Protein AF-A0AA37H120-F1 (afdb_monomer_lite)

Sequence (133 aa):
MPAFQPPEMTYEMVQTWMNQVDPMFRDPKPLWQKLWSDYNIMCVPVSNGADFFDIALAAAKQAKDYQDLENILNAQYKERCRYLEDTTADIALLSLSLQTRFPSKAVRDAALKVGQSGSLDSLARFVYDVISG

Organism: NCBI:txid708192

pLDDT: mean 71.04, std 11.44, range [34.78, 88.94]

Foldseek 3Di:
DPQPFQDDQDPVLLVVLLVQADPQCNDCVVVRRVLCVPQQDPVHGLDPNVVSSVVLSVLRNVAPDPVSSVVSSVVVSVVSLVVLLVVLCVLLVCLVVPVPPDPDPVLSVLSNVSNVVSDPVSVVVSVVVSVVD

Secondary structure (DSSP, 8-state):
----PPPPPPHHHHHHHHHHS-GGG--HHHHHHHHHHHHTBSSSBSS-HHHHHHHHHHHHHH-SSHHHHHHHHHHHHHHHHHHHHHHHHHHHHHHHHTTTTSS-HHHHHHHHHHHHH--HHHHHHHHHHHHH-

Structure (mmCIF, N/CA/C/O backbone):
data_AF-A0AA37H120-F1
#
_entry.id   AF-A0AA37H120-F1
#
loop_
_atom_site.group_PDB
_atom_site.id
_atom_site.type_symbol
_atom_site.label_atom_id
_atom_site.label_alt_id
_atom_site.label_comp_id
_atom_site.label_asym_id
_atom_site.label_entity_id
_atom_site.label_seq_id
_atom_site.pdbx_PDB_ins_code
_atom_site.Cartn_x
_atom_site.Cartn_y
_atom_site.Cartn_z
_atom_site.occupancy
_atom_site.B_iso_or_equiv
_atom_site.auth_seq_id
_atom_site.auth_comp_id
_atom_site.auth_asym_id
_atom_site.auth_atom_id
_atom_site.pdbx_PDB_model_num
ATOM 1 N N . MET A 1 1 ? -15.566 13.887 -1.373 1.00 34.78 1 MET A N 1
ATOM 2 C CA . MET A 1 1 ? -14.206 14.286 -0.943 1.00 34.78 1 MET A CA 1
ATOM 3 C C . MET A 1 1 ? -13.349 14.365 -2.194 1.00 34.78 1 MET A C 1
ATOM 5 O O . MET A 1 1 ? -13.538 13.496 -3.041 1.00 34.78 1 MET A O 1
ATOM 9 N N . PRO A 1 2 ? -12.511 15.399 -2.387 1.00 38.00 2 PRO A N 1
ATOM 10 C CA . PRO A 1 2 ? -11.624 15.430 -3.545 1.00 38.00 2 PRO A CA 1
ATOM 11 C C . PRO A 1 2 ? -10.695 14.213 -3.471 1.00 38.00 2 PRO A C 1
ATOM 13 O O . PRO A 1 2 ? -10.261 13.840 -2.382 1.00 38.00 2 PRO A O 1
ATOM 16 N N . ALA A 1 3 ? -10.469 13.554 -4.608 1.00 49.66 3 ALA A N 1
ATOM 17 C CA . ALA A 1 3 ? -9.568 12.412 -4.698 1.00 49.66 3 ALA A CA 1
ATOM 18 C C . ALA A 1 3 ? -8.197 12.803 -4.124 1.00 49.66 3 ALA A C 1
ATOM 20 O O . ALA A 1 3 ? -7.679 13.867 -4.465 1.00 49.66 3 ALA A O 1
ATOM 21 N N . PHE A 1 4 ? -7.636 11.973 -3.239 1.00 58.06 4 PHE A N 1
ATOM 22 C CA . PHE A 1 4 ? -6.280 12.153 -2.722 1.00 58.06 4 PHE A CA 1
ATOM 23 C C . PHE A 1 4 ? -5.307 12.102 -3.899 1.00 58.06 4 PHE A C 1
ATOM 25 O O . PHE A 1 4 ? -4.981 11.024 -4.397 1.00 58.06 4 PHE A O 1
ATOM 32 N N . GLN A 1 5 ? -4.913 13.274 -4.399 1.00 61.06 5 GLN A N 1
ATOM 33 C CA . GLN A 1 5 ? -4.059 13.347 -5.574 1.00 61.06 5 GLN A CA 1
ATOM 34 C C . GLN A 1 5 ? -2.692 12.726 -5.269 1.00 61.06 5 GLN A C 1
ATOM 36 O O . GLN A 1 5 ? -2.202 12.868 -4.143 1.00 61.06 5 GLN A O 1
ATOM 41 N N . PRO A 1 6 ? -2.083 12.030 -6.245 1.00 67.00 6 PRO A N 1
ATOM 42 C CA . PRO A 1 6 ? -0.719 11.548 -6.104 1.00 67.00 6 PRO A CA 1
ATOM 43 C C . PRO A 1 6 ? 0.200 12.713 -5.738 1.00 67.00 6 PRO A C 1
ATOM 45 O O . PRO A 1 6 ? 0.112 13.765 -6.380 1.00 67.00 6 PRO A O 1
ATOM 48 N N . PRO A 1 7 ? 1.081 12.555 -4.736 1.00 71.88 7 PRO A N 1
ATOM 49 C CA . PRO A 1 7 ? 2.087 13.563 -4.458 1.00 71.88 7 PRO A CA 1
ATOM 50 C C . PRO A 1 7 ? 2.974 13.740 -5.693 1.00 71.88 7 PRO A C 1
ATOM 52 O O . PRO A 1 7 ? 3.210 12.790 -6.449 1.00 71.88 7 PRO A O 1
ATOM 55 N N . GLU A 1 8 ? 3.455 14.961 -5.914 1.00 79.75 8 GLU A N 1
ATOM 56 C CA . GLU A 1 8 ? 4.399 15.216 -6.997 1.00 79.75 8 GLU A CA 1
ATOM 57 C C . GLU A 1 8 ? 5.684 14.414 -6.764 1.00 79.75 8 GLU A C 1
ATOM 59 O O . GLU A 1 8 ? 6.252 14.427 -5.671 1.00 79.75 8 GLU A O 1
ATOM 64 N N . MET A 1 9 ? 6.157 13.714 -7.799 1.00 77.12 9 MET A N 1
ATOM 65 C CA . MET A 1 9 ? 7.482 13.102 -7.746 1.00 77.12 9 MET A CA 1
ATOM 66 C C . MET A 1 9 ? 8.541 14.198 -7.730 1.00 77.12 9 MET A C 1
ATOM 68 O O . MET A 1 9 ? 8.573 15.056 -8.617 1.00 77.12 9 MET A O 1
ATOM 72 N N . THR A 1 10 ? 9.447 14.135 -6.759 1.00 84.12 10 THR A N 1
ATOM 73 C CA . THR A 1 10 ? 10.596 15.039 -6.717 1.00 84.12 10 THR A CA 1
ATOM 74 C C . THR A 1 10 ? 11.580 14.710 -7.840 1.00 84.12 10 THR A C 1
ATOM 76 O O . THR A 1 10 ? 11.602 13.602 -8.384 1.00 84.12 10 THR A O 1
ATOM 79 N N . TYR A 1 11 ? 12.445 15.669 -8.177 1.00 83.38 11 TYR A N 1
ATOM 80 C CA . TYR A 1 11 ? 13.519 15.449 -9.148 1.00 83.38 11 TYR A CA 1
ATOM 81 C C . TYR A 1 11 ? 14.403 14.248 -8.768 1.00 83.38 11 TYR A C 1
ATOM 83 O O . TYR A 1 11 ? 14.749 13.435 -9.623 1.00 83.38 11 TYR A O 1
ATOM 91 N N . GLU A 1 12 ? 14.710 14.096 -7.480 1.00 84.81 12 GLU A N 1
ATOM 92 C CA . GLU A 1 12 ? 15.509 12.983 -6.960 1.00 84.81 12 GLU A CA 1
ATOM 93 C C . GLU A 1 12 ? 14.807 11.631 -7.124 1.00 84.81 12 GLU A C 1
ATOM 95 O O . GLU A 1 12 ? 15.448 10.663 -7.534 1.00 84.81 12 GLU A O 1
ATOM 100 N N . MET A 1 13 ? 13.492 11.561 -6.883 1.00 81.50 13 MET A N 1
ATOM 101 C CA . MET A 1 13 ? 12.703 10.342 -7.103 1.00 81.50 13 MET A CA 1
ATOM 102 C C . MET A 1 13 ? 12.711 9.943 -8.581 1.00 81.50 13 MET A C 1
ATOM 104 O O . MET A 1 13 ? 12.931 8.778 -8.909 1.00 81.50 13 MET A O 1
ATOM 108 N N . VAL A 1 14 ? 12.554 10.912 -9.487 1.00 84.69 14 VAL A N 1
ATOM 109 C CA . VAL A 1 14 ? 12.606 10.660 -10.935 1.00 84.69 14 VAL A CA 1
ATOM 110 C C . VAL A 1 14 ? 13.983 10.142 -11.355 1.00 84.69 14 VAL A C 1
ATOM 112 O O . VAL A 1 14 ? 14.066 9.135 -12.055 1.00 84.69 14 VAL A O 1
ATOM 115 N N . GLN A 1 15 ? 15.067 10.778 -10.901 1.00 86.19 15 GLN A N 1
ATOM 116 C CA . GLN A 1 15 ? 16.431 10.324 -11.197 1.00 86.19 15 GLN A CA 1
ATOM 117 C C . GLN A 1 15 ? 16.691 8.918 -10.647 1.00 86.19 15 GLN A C 1
ATOM 119 O O . GLN A 1 15 ? 17.243 8.062 -11.338 1.00 86.19 15 GLN A O 1
ATOM 124 N N . THR A 1 16 ? 16.253 8.659 -9.417 1.00 85.62 16 THR A N 1
ATOM 125 C CA . THR A 1 16 ? 16.385 7.353 -8.765 1.00 85.62 16 THR A CA 1
ATOM 126 C C . THR A 1 16 ? 15.662 6.272 -9.557 1.00 85.62 16 THR A C 1
ATOM 128 O O . THR A 1 16 ? 16.251 5.231 -9.838 1.00 85.62 16 THR A O 1
ATOM 131 N N . TRP A 1 17 ? 14.425 6.539 -9.981 1.00 83.31 17 TRP A N 1
ATOM 132 C CA . TRP A 1 17 ? 13.643 5.628 -10.808 1.00 83.31 17 TRP A CA 1
ATOM 133 C C . TRP A 1 17 ? 14.363 5.319 -12.122 1.00 83.31 17 TRP A C 1
ATOM 135 O O . TRP A 1 17 ? 14.707 4.170 -12.383 1.00 83.31 17 TRP A O 1
ATOM 145 N N . MET A 1 18 ? 14.683 6.353 -12.907 1.00 85.00 18 MET A N 1
ATOM 146 C CA . MET A 1 18 ? 15.301 6.224 -14.235 1.00 85.00 18 MET A CA 1
ATOM 147 C C . MET A 1 18 ? 16.623 5.443 -14.244 1.00 85.00 18 MET A C 1
ATOM 149 O O . MET A 1 18 ? 16.969 4.847 -15.269 1.00 85.00 18 MET A O 1
ATOM 153 N N . ASN A 1 19 ? 17.363 5.478 -13.133 1.00 86.75 19 ASN A N 1
ATOM 154 C CA . ASN A 1 19 ? 18.652 4.808 -12.977 1.00 86.75 19 ASN A CA 1
ATOM 155 C C . ASN A 1 19 ? 18.536 3.350 -12.517 1.00 86.75 19 ASN A C 1
ATOM 157 O O . ASN A 1 19 ? 19.506 2.605 -12.635 1.00 86.75 19 ASN A O 1
ATOM 161 N N . GLN A 1 20 ? 17.394 2.951 -11.956 1.00 85.00 20 GLN A N 1
ATOM 162 C CA . GLN A 1 20 ? 17.253 1.672 -11.257 1.00 85.00 20 GLN A CA 1
ATOM 163 C C . GLN A 1 20 ? 16.235 0.717 -11.879 1.00 85.00 20 GLN A C 1
ATOM 165 O O . GLN A 1 20 ? 16.232 -0.458 -11.514 1.00 85.00 20 GLN A O 1
ATOM 170 N N . VAL A 1 21 ? 15.382 1.197 -12.781 1.00 83.75 21 VAL A N 1
ATOM 171 C CA . VAL A 1 21 ? 14.411 0.360 -13.494 1.00 83.75 21 VAL A CA 1
ATOM 172 C C . VAL A 1 21 ? 14.856 0.085 -14.926 1.00 83.75 21 VAL A C 1
ATOM 174 O O . VAL A 1 21 ? 15.678 0.811 -15.491 1.00 83.75 21 VAL A O 1
ATOM 177 N N . ASP A 1 22 ? 14.287 -0.962 -15.522 1.00 82.31 22 ASP A N 1
ATOM 178 C CA . ASP A 1 22 ? 14.507 -1.289 -16.929 1.00 82.31 22 ASP A CA 1
ATOM 179 C C . ASP A 1 22 ? 14.150 -0.091 -17.841 1.00 82.31 22 ASP A C 1
ATOM 181 O O . ASP A 1 22 ? 13.172 0.615 -17.566 1.00 82.31 22 ASP A O 1
ATOM 185 N N . PRO A 1 23 ? 14.897 0.161 -18.938 1.00 82.69 23 PRO A N 1
ATOM 186 C CA . PRO A 1 23 ? 14.578 1.211 -19.906 1.00 82.69 23 PRO A CA 1
ATOM 187 C C . PRO A 1 23 ? 13.137 1.192 -20.435 1.00 82.69 23 PRO A C 1
ATOM 189 O O . PRO A 1 23 ? 12.633 2.238 -20.843 1.00 82.69 23 PRO A O 1
ATOM 192 N N . MET A 1 24 ? 12.463 0.043 -20.412 1.00 80.81 24 MET A N 1
ATOM 193 C CA . MET A 1 24 ? 11.045 -0.070 -20.736 1.00 80.81 24 MET A CA 1
ATOM 194 C C . MET A 1 24 ? 10.152 0.718 -19.766 1.00 80.81 24 MET A C 1
ATOM 196 O O . MET A 1 24 ? 9.170 1.302 -20.201 1.00 80.81 24 MET A O 1
ATOM 200 N N . PHE A 1 25 ? 10.507 0.816 -18.482 1.00 79.12 25 PHE A N 1
ATOM 201 C CA . PHE A 1 25 ? 9.732 1.514 -17.446 1.00 79.12 25 PHE A CA 1
ATOM 202 C C . PHE A 1 25 ? 10.256 2.921 -17.133 1.00 79.12 25 PHE A C 1
ATOM 204 O O . PHE A 1 25 ? 9.883 3.520 -16.125 1.00 79.12 25 PHE A O 1
ATOM 211 N N . ARG A 1 26 ? 11.158 3.453 -17.962 1.00 78.19 26 ARG A N 1
ATOM 212 C CA . ARG A 1 26 ? 11.999 4.607 -17.613 1.00 78.19 26 ARG A CA 1
ATOM 213 C C . ARG A 1 26 ? 11.255 5.924 -17.445 1.00 78.19 26 ARG A C 1
ATOM 215 O O . ARG A 1 26 ? 11.789 6.803 -16.780 1.00 78.19 26 ARG A O 1
ATOM 222 N N . ASP A 1 27 ? 10.079 6.080 -18.051 1.00 75.56 27 ASP A N 1
ATOM 223 C CA . ASP A 1 27 ? 9.225 7.243 -17.807 1.00 75.56 27 ASP A CA 1
ATOM 224 C C . ASP A 1 27 ? 8.266 6.951 -16.641 1.00 75.56 27 ASP A C 1
ATOM 226 O O . ASP A 1 27 ? 7.284 6.221 -16.816 1.00 75.56 27 ASP A O 1
ATOM 230 N N . PRO A 1 28 ? 8.519 7.508 -15.444 1.00 70.69 28 PRO A N 1
ATOM 231 C CA . PRO A 1 28 ? 7.672 7.260 -14.294 1.00 70.69 28 PRO A CA 1
ATOM 232 C C . PRO A 1 28 ? 6.372 8.063 -14.344 1.00 70.69 28 PRO A C 1
ATOM 234 O O . PRO A 1 28 ? 5.449 7.731 -13.612 1.00 70.69 28 PRO A O 1
ATOM 237 N N . LYS A 1 29 ? 6.252 9.131 -15.151 1.00 70.12 29 LYS A N 1
ATOM 238 C CA . LYS A 1 29 ? 5.102 10.053 -15.068 1.00 70.12 29 LYS A CA 1
ATOM 239 C C . LYS A 1 29 ? 3.760 9.415 -15.459 1.00 70.12 29 LYS A C 1
ATOM 241 O O . LYS A 1 29 ? 2.813 9.576 -14.688 1.00 70.12 29 LYS A O 1
ATOM 246 N N . PRO A 1 30 ? 3.643 8.683 -16.585 1.00 67.31 30 PRO A N 1
ATOM 247 C CA . PRO A 1 30 ? 2.394 8.021 -16.965 1.00 67.31 30 PRO A CA 1
ATOM 24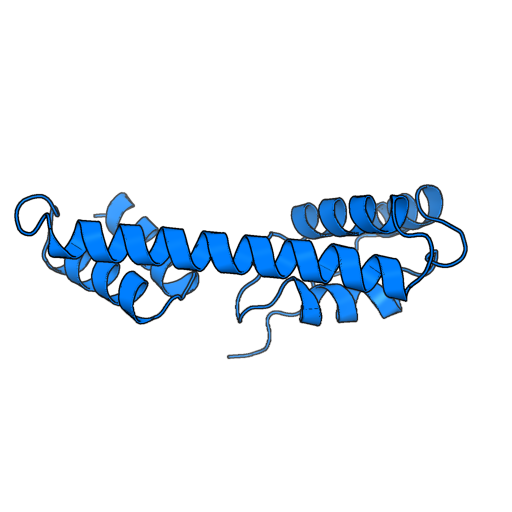8 C C . PRO A 1 30 ? 2.007 6.916 -15.978 1.00 67.31 30 PRO A C 1
ATOM 250 O O . PRO A 1 30 ? 0.827 6.666 -15.743 1.00 67.31 30 PRO A O 1
ATOM 253 N N . LEU A 1 31 ? 3.013 6.268 -15.385 1.00 70.38 31 LEU A N 1
ATOM 254 C CA . LEU A 1 31 ? 2.827 5.186 -14.429 1.00 70.38 31 LEU A CA 1
ATOM 255 C C . LEU A 1 31 ? 2.455 5.713 -13.052 1.00 70.38 31 LEU A C 1
ATOM 257 O O . LEU A 1 31 ? 1.551 5.177 -12.442 1.00 70.38 31 LEU A O 1
ATOM 261 N N . TRP A 1 32 ? 3.089 6.772 -12.565 1.00 77.50 32 TRP A N 1
ATOM 262 C CA . TRP A 1 32 ? 2.932 7.231 -11.189 1.00 77.50 32 TRP A CA 1
ATOM 263 C C . TRP A 1 32 ? 1.485 7.562 -10.838 1.00 77.50 32 TRP A C 1
ATOM 265 O O . TRP A 1 32 ? 0.970 7.078 -9.833 1.00 77.50 32 TRP A O 1
ATOM 275 N N . GLN A 1 33 ? 0.800 8.320 -11.699 1.00 73.38 33 GLN A N 1
ATOM 276 C CA . GLN A 1 33 ? -0.614 8.627 -11.487 1.00 73.38 33 GLN A CA 1
ATOM 277 C C . GLN A 1 33 ? -1.475 7.364 -11.515 1.00 73.38 33 GLN A C 1
ATOM 279 O O . GLN A 1 33 ? -2.333 7.205 -10.648 1.00 73.38 33 GLN A O 1
ATOM 284 N N . LYS A 1 34 ? -1.232 6.458 -12.468 1.00 72.44 34 LYS A N 1
ATOM 285 C CA . LYS A 1 34 ? -1.987 5.209 -12.600 1.00 72.44 34 LYS A CA 1
ATOM 286 C C . LYS A 1 34 ? -1.749 4.286 -11.402 1.00 72.44 34 LYS A C 1
ATOM 288 O O . LYS A 1 34 ? -2.691 3.892 -10.733 1.00 72.44 34 LYS A O 1
ATOM 293 N N . LEU A 1 35 ? -0.489 4.021 -11.071 1.00 71.44 35 LEU A N 1
ATOM 294 C CA . LEU A 1 35 ? -0.081 3.146 -9.980 1.00 71.44 35 LEU A CA 1
ATOM 295 C C . LEU A 1 35 ? -0.580 3.653 -8.627 1.00 71.44 35 LEU A C 1
ATOM 297 O O . LEU A 1 35 ? -1.090 2.872 -7.829 1.00 71.44 35 LEU A O 1
ATOM 301 N N . TRP A 1 36 ? -0.463 4.958 -8.379 1.00 70.44 36 TRP A N 1
ATOM 302 C CA . TRP A 1 36 ? -0.984 5.569 -7.163 1.00 70.44 36 TRP A CA 1
ATOM 303 C C . TRP A 1 36 ? -2.499 5.388 -7.057 1.00 70.44 36 TRP A C 1
ATOM 305 O O . TRP A 1 36 ? -2.999 4.931 -6.032 1.00 70.44 36 TRP A O 1
ATOM 315 N N . SER A 1 37 ? -3.226 5.709 -8.127 1.00 69.50 37 SER A N 1
A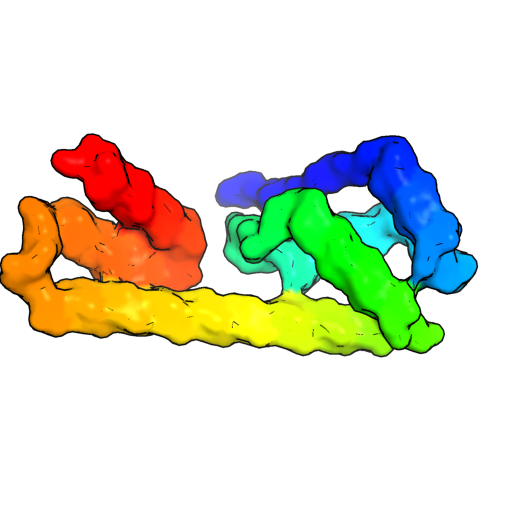TOM 316 C CA . SER A 1 37 ? -4.689 5.643 -8.141 1.00 69.50 37 SER A CA 1
ATOM 317 C C . SER A 1 37 ? -5.207 4.215 -7.996 1.00 69.50 37 SER A C 1
ATOM 319 O O . SER A 1 37 ? -6.105 3.974 -7.196 1.00 69.50 37 SER A O 1
ATOM 321 N N . ASP A 1 38 ? -4.612 3.280 -8.733 1.00 71.81 38 ASP A N 1
ATOM 322 C CA . ASP A 1 38 ? -5.110 1.912 -8.859 1.00 71.81 38 ASP A CA 1
ATOM 323 C C . ASP A 1 38 ? -4.677 1.021 -7.685 1.00 71.81 38 ASP A C 1
ATOM 325 O O . ASP A 1 38 ? -5.397 0.092 -7.322 1.00 71.81 38 ASP A O 1
ATOM 329 N N . TYR A 1 39 ? -3.513 1.296 -7.079 1.00 65.81 39 TYR A N 1
ATOM 330 C CA . TYR A 1 39 ? -2.900 0.397 -6.089 1.00 65.81 39 TYR A CA 1
ATOM 331 C C . TYR A 1 39 ? -2.565 1.043 -4.746 1.00 65.81 39 TYR A C 1
ATOM 333 O O . TYR A 1 39 ? -2.141 0.328 -3.834 1.00 65.81 39 TYR A O 1
ATOM 341 N N . ASN A 1 40 ? -2.728 2.361 -4.599 1.00 64.25 40 ASN A N 1
ATOM 342 C CA . ASN A 1 40 ? -2.541 3.036 -3.313 1.00 64.25 40 ASN A CA 1
ATOM 343 C C . ASN A 1 40 ? -3.837 3.635 -2.749 1.00 64.25 40 ASN A C 1
ATOM 345 O O . ASN A 1 40 ? -3.929 3.802 -1.535 1.00 64.25 40 ASN A O 1
ATOM 349 N N . ILE A 1 41 ? -4.844 3.943 -3.577 1.00 55.22 41 ILE A N 1
ATOM 350 C CA . ILE A 1 41 ? -6.081 4.591 -3.118 1.00 55.22 41 ILE A CA 1
ATOM 351 C C . ILE A 1 41 ? -7.196 3.563 -2.862 1.00 55.22 41 ILE A C 1
ATOM 353 O O . ILE A 1 41 ? -7.906 3.151 -3.773 1.00 55.22 41 ILE A O 1
ATOM 357 N N . MET A 1 42 ? -7.461 3.275 -1.586 1.00 51.44 42 MET A N 1
ATOM 358 C CA . MET A 1 42 ? -8.808 2.928 -1.104 1.00 51.44 42 MET A CA 1
ATOM 359 C C . MET A 1 42 ? -9.386 4.149 -0.392 1.00 51.44 42 MET A C 1
ATOM 361 O O . MET A 1 42 ? -9.377 4.232 0.829 1.00 51.44 42 MET A O 1
ATOM 365 N N . CYS A 1 43 ? -9.797 5.177 -1.137 1.00 45.34 43 CYS A N 1
ATOM 366 C CA . CYS A 1 43 ? -10.230 6.481 -0.604 1.00 45.34 43 CYS A CA 1
ATOM 367 C C . CYS A 1 43 ? -9.240 7.216 0.336 1.00 45.34 43 CYS A C 1
ATOM 369 O O . CYS A 1 43 ? -9.491 8.378 0.624 1.00 45.34 43 CYS A O 1
ATOM 371 N N . VAL A 1 44 ? -8.136 6.599 0.771 1.00 47.50 44 VAL A N 1
ATOM 372 C CA . VAL A 1 44 ? -7.016 7.101 1.580 1.00 47.50 44 VAL A CA 1
ATOM 373 C C . VAL A 1 44 ? -5.776 6.280 1.168 1.00 47.50 44 VAL A C 1
ATOM 375 O O . VAL A 1 44 ? -5.922 5.075 0.946 1.00 47.50 44 VAL A O 1
ATOM 378 N N . PRO A 1 45 ? -4.580 6.884 1.031 1.00 53.28 45 PRO A N 1
ATOM 379 C CA . PRO A 1 45 ? -3.349 6.160 0.710 1.00 53.28 45 PRO A CA 1
ATOM 380 C C . PRO A 1 45 ? -3.035 5.090 1.763 1.00 53.28 45 PRO A C 1
ATOM 382 O O . PRO A 1 45 ? -2.937 5.411 2.946 1.00 53.28 45 PRO A O 1
ATOM 385 N N . VAL A 1 46 ? -2.857 3.833 1.349 1.00 59.38 46 VAL A N 1
ATOM 386 C CA . VAL A 1 46 ? -2.443 2.741 2.257 1.00 59.38 46 VAL A CA 1
ATOM 387 C C . VAL A 1 46 ? -1.002 2.944 2.742 1.00 59.38 46 VAL A C 1
ATOM 389 O O . VAL A 1 46 ? -0.640 2.544 3.847 1.00 59.38 46 VAL A O 1
ATOM 392 N N . SER A 1 47 ? -0.182 3.596 1.922 1.00 58.78 47 SER A N 1
ATOM 393 C CA . SER A 1 47 ? 1.198 3.963 2.225 1.00 58.78 47 SER A CA 1
ATOM 394 C C . SER A 1 47 ? 1.419 5.447 1.929 1.00 58.78 47 SER A C 1
ATOM 396 O O . SER A 1 47 ? 0.767 6.016 1.044 1.00 58.78 47 SER A O 1
ATOM 398 N N . ASN A 1 48 ? 2.338 6.089 2.657 1.00 69.31 48 ASN A N 1
ATOM 399 C CA . ASN A 1 48 ? 2.712 7.468 2.348 1.00 69.31 48 ASN A CA 1
ATOM 400 C C . ASN A 1 48 ? 3.415 7.543 0.968 1.00 69.31 48 ASN A C 1
ATOM 402 O O . ASN A 1 48 ? 3.785 6.524 0.385 1.00 69.31 48 ASN A O 1
ATOM 406 N N . GLY A 1 49 ? 3.582 8.756 0.431 1.00 68.00 49 GLY A N 1
ATOM 407 C CA . GLY A 1 49 ? 4.182 8.991 -0.891 1.00 68.00 49 GLY A CA 1
ATOM 408 C C . GLY A 1 49 ? 5.536 8.315 -1.120 1.00 68.00 49 GLY A C 1
ATOM 409 O O . GLY A 1 49 ? 5.761 7.737 -2.182 1.00 68.00 49 GLY A O 1
ATOM 410 N N . ALA A 1 50 ? 6.417 8.379 -0.121 1.00 71.69 50 ALA A N 1
ATOM 411 C CA . ALA A 1 50 ? 7.761 7.817 -0.185 1.00 71.69 50 ALA A CA 1
ATOM 412 C C . ALA A 1 50 ? 7.732 6.287 -0.064 1.00 71.69 50 ALA A C 1
ATOM 414 O O . ALA A 1 50 ? 8.318 5.599 -0.893 1.00 71.69 50 ALA A O 1
ATOM 415 N N . ASP A 1 51 ? 6.957 5.756 0.883 1.00 75.69 51 ASP A N 1
ATOM 416 C CA . ASP A 1 51 ? 6.801 4.311 1.075 1.00 75.69 51 ASP A CA 1
ATOM 417 C C . ASP A 1 51 ? 6.231 3.645 -0.186 1.00 75.69 51 ASP A C 1
ATOM 419 O O . ASP A 1 51 ? 6.695 2.592 -0.623 1.00 75.69 51 ASP A O 1
ATOM 423 N N . PHE A 1 52 ? 5.225 4.269 -0.811 1.00 75.94 52 PHE A N 1
ATOM 424 C CA . PHE A 1 52 ? 4.654 3.754 -2.051 1.00 75.94 52 PHE A CA 1
ATOM 425 C C . PHE A 1 52 ? 5.654 3.815 -3.210 1.00 75.94 52 PHE A C 1
ATOM 427 O O . PHE A 1 52 ? 5.677 2.903 -4.0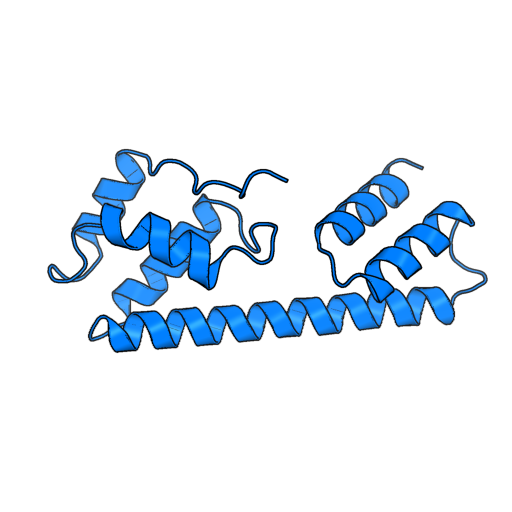35 1.00 75.94 52 PHE A O 1
ATOM 434 N N . PHE A 1 53 ? 6.496 4.852 -3.272 1.00 78.75 53 PHE A N 1
ATOM 435 C CA . PHE A 1 53 ? 7.561 4.931 -4.268 1.00 78.75 53 PHE A CA 1
ATOM 436 C C . PHE A 1 53 ? 8.560 3.783 -4.116 1.00 78.75 53 PHE A C 1
ATOM 438 O O . PHE A 1 53 ? 8.874 3.134 -5.112 1.00 78.75 53 PHE A O 1
ATOM 445 N N . ASP A 1 54 ? 8.991 3.472 -2.895 1.00 81.81 54 ASP A N 1
ATOM 446 C CA . ASP A 1 54 ? 9.907 2.357 -2.643 1.00 81.81 54 ASP A CA 1
ATOM 447 C C . ASP A 1 54 ? 9.281 1.007 -3.020 1.00 81.81 54 ASP A C 1
ATOM 449 O O . ASP A 1 54 ? 9.934 0.167 -3.647 1.00 81.81 54 ASP A O 1
ATOM 453 N N . ILE A 1 55 ? 7.992 0.817 -2.722 1.00 82.06 55 ILE A N 1
ATOM 454 C CA . ILE A 1 55 ? 7.231 -0.379 -3.112 1.00 82.06 55 ILE A CA 1
ATOM 455 C C . ILE A 1 55 ? 7.124 -0.488 -4.639 1.00 82.06 55 ILE A C 1
ATOM 457 O O . ILE A 1 55 ? 7.422 -1.540 -5.209 1.00 82.06 55 ILE A O 1
ATOM 461 N N . ALA A 1 56 ? 6.736 0.597 -5.314 1.00 83.62 56 ALA A N 1
ATOM 462 C CA . ALA A 1 56 ? 6.613 0.639 -6.768 1.00 83.62 56 ALA A CA 1
ATOM 463 C C . ALA A 1 56 ? 7.966 0.412 -7.456 1.00 83.62 56 ALA A C 1
ATOM 465 O O . ALA A 1 56 ? 8.041 -0.318 -8.442 1.00 83.62 56 ALA A O 1
ATOM 466 N N . LEU A 1 57 ? 9.042 0.978 -6.906 1.00 85.00 57 LEU A N 1
ATOM 467 C CA . LEU A 1 57 ? 10.404 0.796 -7.393 1.00 85.00 57 LEU A CA 1
ATOM 468 C C . LEU A 1 57 ? 10.866 -0.655 -7.219 1.00 85.00 57 LEU A C 1
ATOM 470 O O . LEU A 1 57 ? 11.453 -1.235 -8.134 1.00 85.00 57 LEU A O 1
ATOM 474 N N . ALA A 1 58 ? 10.589 -1.267 -6.066 1.00 87.25 58 ALA A N 1
ATOM 475 C CA . ALA A 1 58 ? 10.905 -2.668 -5.815 1.00 87.25 58 ALA A CA 1
ATOM 476 C C . ALA A 1 58 ? 10.133 -3.610 -6.751 1.00 87.25 58 ALA A C 1
ATOM 478 O O . ALA A 1 58 ? 10.713 -4.584 -7.235 1.00 87.25 58 ALA A O 1
ATOM 479 N N . ALA A 1 59 ? 8.861 -3.317 -7.035 1.00 86.56 59 ALA A N 1
ATOM 480 C CA . ALA A 1 59 ? 8.050 -4.072 -7.987 1.00 86.56 59 ALA A CA 1
ATOM 481 C C . ALA A 1 59 ? 8.563 -3.907 -9.428 1.00 86.56 59 ALA A C 1
ATOM 483 O O . ALA A 1 59 ? 8.745 -4.898 -10.132 1.00 86.56 59 ALA A O 1
ATOM 484 N N . ALA A 1 60 ? 8.889 -2.679 -9.842 1.00 86.69 60 ALA A N 1
ATOM 485 C CA . ALA A 1 60 ? 9.415 -2.379 -11.176 1.00 86.69 60 ALA A CA 1
ATOM 486 C C . ALA A 1 60 ? 10.773 -3.038 -11.457 1.00 86.69 60 ALA A C 1
ATOM 488 O O . ALA A 1 60 ? 11.041 -3.425 -12.589 1.00 86.69 60 ALA A O 1
ATOM 489 N N . LYS A 1 61 ? 11.619 -3.218 -10.435 1.00 86.44 61 LYS A N 1
ATOM 490 C CA . LYS A 1 61 ? 12.884 -3.966 -10.552 1.00 86.44 61 LYS A CA 1
ATOM 491 C C . LYS A 1 61 ? 12.698 -5.467 -10.778 1.00 86.44 61 LYS A C 1
ATOM 493 O O . LYS A 1 61 ? 13.600 -6.114 -11.299 1.00 86.44 61 LYS A O 1
ATOM 498 N N . GLN A 1 62 ? 11.586 -6.028 -10.310 1.00 87.94 62 GLN A N 1
ATOM 499 C CA . GLN A 1 62 ? 11.302 -7.464 -10.381 1.00 87.94 62 GLN A CA 1
ATOM 500 C C . GLN A 1 62 ? 10.483 -7.833 -11.619 1.00 87.94 62 GLN A C 1
ATOM 502 O O . GLN A 1 62 ? 10.608 -8.949 -12.123 1.00 87.94 62 GLN A O 1
ATOM 507 N N . ALA A 1 63 ? 9.652 -6.905 -12.090 1.00 88.94 63 ALA A N 1
ATOM 508 C CA . ALA A 1 63 ? 8.757 -7.109 -13.212 1.00 88.94 63 ALA A CA 1
ATOM 509 C C . ALA A 1 63 ? 9.514 -7.304 -14.529 1.00 88.94 63 ALA A C 1
ATOM 511 O O . ALA A 1 63 ? 10.429 -6.551 -14.863 1.00 88.94 63 ALA A O 1
ATOM 512 N N . LYS A 1 64 ? 9.082 -8.292 -15.312 1.00 88.19 64 LYS A N 1
ATOM 513 C CA . LYS A 1 64 ? 9.630 -8.546 -16.655 1.00 88.19 64 LYS A CA 1
ATOM 514 C C . LYS A 1 64 ? 8.999 -7.671 -17.730 1.00 88.19 64 LYS A C 1
ATOM 516 O O . LYS A 1 64 ? 9.636 -7.385 -18.737 1.00 88.19 64 LYS A O 1
ATOM 521 N N . ASP A 1 65 ? 7.744 -7.290 -17.525 1.00 86.38 65 ASP A N 1
ATOM 522 C CA . ASP A 1 65 ? 6.947 -6.458 -18.417 1.00 86.38 65 ASP A CA 1
ATOM 523 C C . ASP A 1 65 ? 5.864 -5.706 -17.623 1.00 86.38 65 ASP A C 1
ATOM 525 O O . ASP A 1 65 ? 5.742 -5.839 -16.402 1.00 86.38 65 ASP A O 1
ATOM 529 N N . TYR A 1 66 ? 5.094 -4.867 -18.314 1.00 79.25 66 TYR A N 1
ATOM 530 C CA . TYR A 1 66 ? 4.035 -4.073 -17.693 1.00 79.25 66 TYR A CA 1
ATOM 531 C C . TYR A 1 66 ? 2.931 -4.919 -17.056 1.00 79.25 66 TYR A C 1
ATOM 533 O O . TYR A 1 66 ? 2.391 -4.526 -16.024 1.00 79.25 66 TYR A O 1
ATOM 541 N N . GLN A 1 67 ? 2.601 -6.070 -17.642 1.00 84.50 67 GLN A N 1
ATOM 542 C CA . GLN A 1 67 ? 1.562 -6.942 -17.108 1.00 84.50 67 GLN A CA 1
ATOM 543 C C . GLN A 1 67 ? 2.030 -7.598 -15.806 1.00 84.50 67 GLN A C 1
ATOM 545 O O . GLN A 1 67 ? 1.259 -7.716 -14.855 1.00 84.50 67 GLN A O 1
ATOM 550 N N . ASP A 1 68 ? 3.298 -7.995 -15.752 1.00 86.88 68 ASP A N 1
ATOM 551 C CA . ASP A 1 68 ? 3.945 -8.554 -14.571 1.00 86.88 68 ASP A CA 1
ATOM 552 C C . ASP A 1 68 ? 4.042 -7.511 -13.444 1.00 86.88 68 ASP A C 1
ATOM 554 O O . ASP A 1 68 ? 3.710 -7.803 -12.295 1.00 86.88 68 ASP A O 1
ATOM 558 N N . LEU A 1 69 ? 4.372 -6.257 -13.777 1.00 85.75 69 LEU A N 1
ATOM 559 C CA . LEU A 1 69 ? 4.363 -5.139 -12.828 1.00 85.75 69 LEU A CA 1
ATOM 560 C C . LEU A 1 69 ? 2.976 -4.921 -12.210 1.00 85.75 69 LEU A C 1
ATOM 562 O O . LEU A 1 69 ? 2.848 -4.815 -10.989 1.00 85.75 69 LEU A O 1
ATOM 566 N N . GLU A 1 70 ? 1.932 -4.879 -13.042 1.00 82.88 70 GLU A N 1
ATOM 567 C CA . GLU A 1 70 ? 0.550 -4.746 -12.573 1.00 82.88 70 GLU A CA 1
ATOM 568 C C . GLU A 1 70 ? 0.133 -5.934 -11.698 1.00 82.88 70 GLU A C 1
ATOM 570 O O . GLU A 1 70 ? -0.497 -5.743 -10.658 1.00 82.88 70 GLU A O 1
ATOM 575 N N . ASN A 1 71 ? 0.534 -7.157 -12.055 1.00 85.75 71 ASN A N 1
ATOM 576 C CA . ASN A 1 71 ? 0.239 -8.349 -11.263 1.00 85.75 71 ASN A CA 1
ATOM 577 C C . ASN A 1 71 ? 0.896 -8.301 -9.875 1.00 85.75 71 ASN A C 1
ATOM 579 O O . ASN A 1 71 ? 0.227 -8.595 -8.880 1.00 85.75 71 ASN A O 1
ATOM 583 N N . ILE A 1 72 ? 2.171 -7.901 -9.794 1.00 86.88 72 ILE A N 1
ATOM 584 C CA . ILE A 1 72 ? 2.903 -7.757 -8.525 1.00 86.88 72 ILE A CA 1
ATOM 585 C C . ILE A 1 72 ? 2.221 -6.709 -7.638 1.00 86.88 72 ILE A C 1
ATOM 587 O O . ILE A 1 72 ? 1.925 -6.978 -6.471 1.00 86.88 72 ILE A O 1
ATOM 591 N N . LEU A 1 73 ? 1.918 -5.533 -8.191 1.00 83.50 73 LEU A N 1
ATOM 592 C CA . LEU A 1 73 ? 1.298 -4.443 -7.434 1.00 83.50 73 LEU A CA 1
ATOM 593 C C . LEU A 1 73 ? -0.132 -4.776 -6.998 1.00 83.50 73 LEU A C 1
ATOM 595 O O . LEU A 1 73 ? -0.513 -4.462 -5.870 1.00 83.50 73 LEU A O 1
ATOM 599 N N . ASN A 1 74 ? -0.902 -5.477 -7.832 1.00 81.44 74 ASN A N 1
ATOM 600 C CA . ASN A 1 74 ? -2.243 -5.943 -7.486 1.00 81.44 74 ASN A CA 1
ATOM 601 C C . ASN A 1 74 ? -2.215 -6.997 -6.367 1.00 81.44 74 ASN A C 1
ATOM 603 O O . ASN A 1 74 ? -3.054 -6.970 -5.468 1.00 81.44 74 ASN A O 1
ATOM 607 N N . ALA A 1 75 ? -1.246 -7.917 -6.388 1.00 83.06 75 ALA A N 1
ATOM 608 C CA . ALA A 1 75 ? -1.082 -8.902 -5.321 1.00 83.06 75 ALA A CA 1
ATOM 609 C C . ALA A 1 75 ? -0.768 -8.221 -3.979 1.00 83.06 75 ALA A C 1
ATOM 611 O O . ALA A 1 75 ? -1.461 -8.465 -2.991 1.00 83.06 75 ALA A O 1
ATOM 612 N N . GLN A 1 76 ? 0.196 -7.297 -3.971 1.00 81.94 76 GLN A N 1
ATOM 613 C CA . GLN A 1 76 ? 0.549 -6.509 -2.785 1.00 81.94 76 GLN A CA 1
ATOM 614 C C . GLN A 1 76 ? -0.610 -5.627 -2.308 1.00 81.94 76 GLN A C 1
ATOM 616 O O . GLN A 1 76 ? -0.822 -5.447 -1.111 1.00 81.94 76 GLN A O 1
ATOM 621 N N . TYR A 1 77 ? -1.376 -5.044 -3.232 1.00 78.31 77 TYR A N 1
ATOM 622 C CA . TYR A 1 77 ? -2.588 -4.304 -2.899 1.00 78.31 77 TYR A CA 1
ATOM 623 C C . TYR A 1 77 ? -3.596 -5.202 -2.177 1.00 78.31 77 TYR A C 1
ATOM 625 O O . TYR A 1 77 ? -3.977 -4.882 -1.056 1.00 78.31 77 TYR A O 1
ATOM 633 N N . LYS A 1 78 ? -3.956 -6.360 -2.742 1.00 78.62 78 LYS A N 1
ATOM 634 C CA . LYS A 1 78 ? -4.899 -7.306 -2.118 1.00 78.62 78 LYS A CA 1
ATOM 635 C C . LYS A 1 78 ? -4.444 -7.787 -0.742 1.00 78.62 78 LYS A C 1
ATOM 637 O O . LYS A 1 78 ? -5.270 -7.895 0.159 1.00 78.62 78 LYS A O 1
ATOM 642 N N . GLU A 1 79 ? -3.154 -8.056 -0.567 1.00 79.81 79 GLU A N 1
ATOM 643 C CA . GLU A 1 79 ? -2.595 -8.446 0.731 1.00 79.81 79 GLU A CA 1
ATOM 644 C C . GLU A 1 79 ? -2.767 -7.336 1.775 1.00 79.81 79 GLU A C 1
ATOM 646 O O . GLU A 1 79 ? -3.253 -7.591 2.876 1.00 79.81 79 GLU A O 1
ATOM 651 N N . ARG A 1 80 ? -2.467 -6.086 1.404 1.00 75.25 80 ARG A N 1
ATOM 652 C CA . ARG A 1 80 ? -2.688 -4.927 2.279 1.00 75.25 80 ARG A CA 1
ATOM 653 C C . ARG A 1 80 ? -4.169 -4.711 2.594 1.00 75.25 80 ARG A C 1
ATOM 655 O O . ARG A 1 80 ? -4.496 -4.408 3.736 1.00 75.25 80 ARG A O 1
ATOM 662 N N . CYS A 1 81 ? -5.059 -4.905 1.618 1.00 72.31 81 CYS A N 1
ATOM 663 C CA . CYS A 1 81 ? -6.508 -4.845 1.835 1.00 72.31 81 CYS A CA 1
ATOM 664 C C . CYS A 1 81 ? -6.938 -5.864 2.890 1.00 72.31 81 CYS A C 1
ATOM 666 O O . CYS A 1 81 ? -7.597 -5.510 3.861 1.00 72.31 81 CYS A O 1
ATOM 668 N N . ARG A 1 82 ? -6.495 -7.114 2.734 1.00 75.38 82 ARG A N 1
ATOM 669 C CA . ARG A 1 82 ? -6.810 -8.196 3.664 1.00 75.38 82 ARG A CA 1
ATOM 670 C C . ARG A 1 82 ? -6.280 -7.916 5.069 1.00 75.38 82 ARG A C 1
ATOM 672 O O . ARG A 1 82 ? -7.010 -8.085 6.034 1.00 75.38 82 ARG A O 1
ATOM 679 N N . TYR A 1 83 ? -5.043 -7.434 5.188 1.00 73.69 83 TYR A N 1
ATOM 680 C CA . TYR A 1 83 ? -4.473 -7.056 6.482 1.00 73.69 83 TYR A CA 1
ATOM 681 C C . TYR A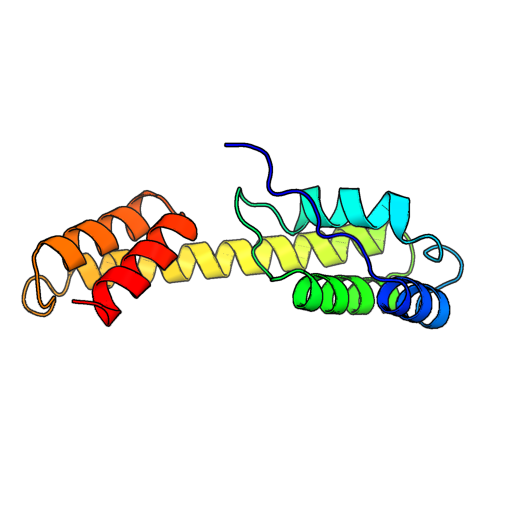 1 83 ? -5.298 -5.964 7.181 1.00 73.69 83 TYR A C 1
ATOM 683 O O . TYR A 1 83 ? -5.513 -6.020 8.394 1.00 73.69 83 TYR A O 1
ATOM 691 N N . LEU A 1 84 ? -5.783 -4.975 6.424 1.00 71.19 84 LEU A N 1
ATOM 692 C CA . LEU A 1 84 ? -6.646 -3.918 6.950 1.00 71.19 84 LEU A CA 1
ATOM 693 C C . LEU A 1 84 ? -8.021 -4.444 7.370 1.00 71.19 84 LEU A C 1
ATOM 695 O O . LEU A 1 84 ? -8.523 -4.037 8.419 1.00 71.19 84 LEU A O 1
ATOM 699 N N . GLU A 1 85 ? -8.613 -5.343 6.585 1.00 70.44 85 GLU A N 1
ATOM 700 C CA . GLU A 1 85 ? -9.871 -6.019 6.920 1.00 70.44 85 GLU A CA 1
ATOM 701 C C . GLU A 1 85 ? -9.732 -6.828 8.216 1.00 70.44 85 GLU A C 1
ATOM 703 O O . GLU A 1 85 ? -10.529 -6.638 9.137 1.00 70.44 85 GLU A O 1
ATOM 708 N N . ASP A 1 86 ? -8.682 -7.646 8.329 1.00 73.50 86 ASP A N 1
ATOM 709 C CA . ASP A 1 86 ? -8.395 -8.469 9.509 1.00 73.50 86 ASP A CA 1
ATOM 710 C C . ASP A 1 86 ? -8.162 -7.586 10.751 1.00 73.50 86 ASP A C 1
ATOM 712 O O . ASP A 1 86 ? -8.797 -7.773 11.789 1.00 73.50 86 ASP A O 1
ATOM 716 N N . THR A 1 87 ? -7.339 -6.538 10.626 1.00 71.38 87 THR A N 1
ATOM 717 C CA . THR A 1 87 ? -7.072 -5.586 11.722 1.00 71.38 87 THR A CA 1
ATOM 718 C C . THR A 1 87 ? -8.348 -4.871 12.172 1.00 71.38 87 THR A C 1
ATOM 720 O O . THR A 1 87 ? -8.589 -4.678 13.366 1.00 71.38 87 THR A O 1
ATOM 723 N N . THR A 1 88 ? -9.192 -4.469 11.222 1.00 67.19 88 THR A N 1
ATOM 724 C CA . THR A 1 88 ? -10.475 -3.824 11.517 1.00 67.19 88 THR A CA 1
ATOM 725 C C . THR A 1 88 ? -11.414 -4.781 12.252 1.00 67.19 88 THR A C 1
ATOM 727 O O . THR A 1 88 ? -12.065 -4.379 13.222 1.00 67.19 88 THR A O 1
ATOM 730 N N . ALA A 1 89 ? -11.481 -6.040 11.813 1.00 68.81 89 ALA A N 1
ATOM 731 C CA . ALA A 1 89 ? -12.290 -7.071 12.449 1.00 68.81 89 ALA A CA 1
ATOM 732 C C . ALA A 1 89 ? -11.834 -7.334 13.893 1.00 68.81 89 ALA A C 1
ATOM 734 O O . ALA A 1 89 ? -12.672 -7.384 14.797 1.00 68.81 89 ALA A O 1
ATOM 735 N N . ASP A 1 90 ? -10.524 -7.401 14.132 1.00 72.88 90 ASP A N 1
ATOM 736 C CA . ASP A 1 90 ? -9.951 -7.565 15.470 1.00 72.88 90 ASP A CA 1
ATOM 737 C C . ASP A 1 90 ? -10.293 -6.390 16.392 1.00 72.88 90 ASP A C 1
ATOM 739 O O . ASP A 1 90 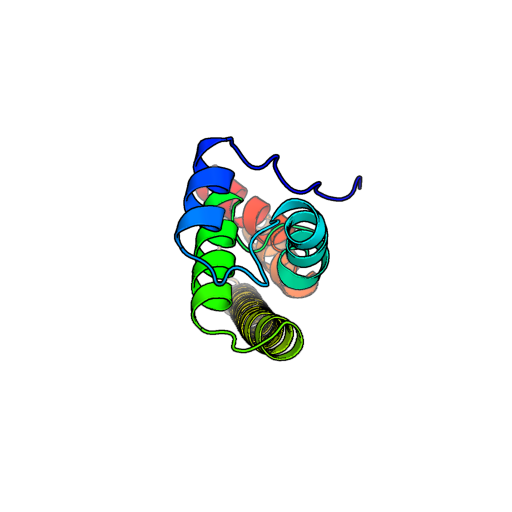? -10.711 -6.589 17.537 1.00 72.88 90 ASP A O 1
ATOM 743 N N . ILE A 1 91 ? -10.197 -5.152 15.895 1.00 70.38 91 ILE A N 1
ATOM 744 C CA . ILE A 1 91 ? -10.598 -3.958 16.652 1.00 70.38 91 ILE A CA 1
ATOM 745 C C . ILE A 1 91 ? -12.086 -4.014 16.995 1.00 70.38 91 ILE A C 1
ATOM 747 O O . ILE A 1 91 ? -12.464 -3.746 18.140 1.00 70.38 91 ILE A O 1
ATOM 751 N N . ALA A 1 92 ? -12.939 -4.399 16.045 1.00 67.19 92 ALA A N 1
ATOM 752 C CA . ALA A 1 92 ? -14.373 -4.547 16.277 1.00 67.19 92 ALA A CA 1
ATOM 753 C C . ALA A 1 92 ? -14.666 -5.612 17.348 1.00 67.19 92 ALA A C 1
ATOM 755 O O . ALA A 1 92 ? -15.468 -5.386 18.259 1.00 67.19 92 ALA A O 1
ATOM 756 N N . LEU A 1 93 ? -13.980 -6.755 17.277 1.00 71.38 93 LEU A N 1
ATOM 757 C CA . LEU A 1 93 ? -14.129 -7.862 18.216 1.00 71.38 93 LEU A CA 1
ATOM 758 C C . LEU A 1 93 ? -13.670 -7.475 19.628 1.00 71.38 93 LEU A C 1
ATOM 760 O O . LEU A 1 93 ? -14.374 -7.741 20.607 1.00 71.38 93 LEU A O 1
ATOM 764 N N . LEU A 1 94 ? -12.524 -6.803 19.752 1.00 68.06 94 LEU A N 1
ATOM 765 C CA . LEU A 1 94 ? -12.035 -6.267 21.024 1.00 68.06 94 LEU A CA 1
ATOM 766 C C . LEU A 1 94 ? -13.007 -5.231 21.599 1.00 68.06 94 LEU A C 1
ATOM 768 O O . LEU A 1 94 ? -13.289 -5.248 22.796 1.00 68.06 94 LEU A O 1
ATOM 772 N N . SER A 1 95 ? -13.596 -4.394 20.743 1.00 66.00 95 SER A N 1
ATOM 773 C CA . SER A 1 95 ? -14.599 -3.389 21.125 1.00 66.00 95 SER A CA 1
ATOM 774 C C . SER A 1 95 ? -15.862 -3.996 21.724 1.00 66.00 95 SER A C 1
ATOM 776 O O . SER A 1 95 ? -16.407 -3.479 22.702 1.00 66.00 95 SER A O 1
ATOM 778 N N . LEU A 1 96 ? -16.322 -5.107 21.148 1.00 66.81 96 LEU A N 1
ATOM 779 C CA . LEU A 1 96 ? -17.517 -5.820 21.590 1.00 66.81 96 LEU A CA 1
ATOM 780 C C . LEU A 1 96 ? -17.263 -6.696 22.824 1.00 66.81 96 LEU A C 1
ATOM 782 O O . LEU A 1 96 ? -18.129 -6.778 23.693 1.00 66.81 96 LEU A O 1
ATOM 786 N N . SER A 1 97 ? -16.096 -7.341 22.911 1.00 67.25 97 SER A N 1
ATOM 787 C CA . SER A 1 97 ? -15.754 -8.274 23.996 1.00 67.25 97 SER A CA 1
ATOM 788 C C . SER A 1 97 ? -15.300 -7.577 25.282 1.00 67.25 97 SER A C 1
ATOM 790 O O . SER A 1 97 ? -15.558 -8.074 26.377 1.00 67.25 97 SER A O 1
ATOM 792 N N . LEU A 1 98 ? -14.675 -6.402 25.180 1.00 61.69 98 LEU A N 1
ATOM 793 C CA . LEU A 1 98 ? -14.126 -5.659 26.314 1.00 61.69 98 LEU A CA 1
ATOM 794 C C . LEU A 1 98 ? -15.043 -4.525 26.793 1.00 61.69 98 LEU A C 1
ATOM 796 O O . LEU A 1 98 ? -14.553 -3.445 27.126 1.00 61.69 98 LEU A O 1
ATOM 800 N N . GLN A 1 99 ? -16.361 -4.758 26.888 1.00 54.44 99 GLN A N 1
ATOM 801 C CA . GLN A 1 99 ? -17.345 -3.751 27.343 1.00 54.44 99 GLN A CA 1
ATOM 802 C C . GLN A 1 99 ? -16.950 -3.009 28.642 1.00 54.44 99 GLN A C 1
ATOM 804 O O . GLN A 1 99 ? -17.453 -1.914 28.884 1.00 54.44 99 GLN A O 1
ATOM 809 N N . THR A 1 100 ? -16.044 -3.568 29.451 1.00 53.84 100 THR A N 1
ATOM 810 C CA . THR A 1 100 ? -15.547 -3.023 30.723 1.00 53.84 100 THR A CA 1
ATOM 811 C C . THR A 1 100 ? -14.132 -2.417 30.697 1.00 53.84 100 THR A C 1
ATOM 813 O O . THR A 1 100 ? -13.714 -1.902 31.730 1.00 53.84 100 THR A O 1
ATOM 816 N N . ARG A 1 101 ? -13.374 -2.446 29.582 1.00 59.81 101 ARG A N 1
ATOM 817 C CA . ARG A 1 101 ? -11.978 -1.927 29.531 1.00 59.81 101 ARG A CA 1
ATOM 818 C C . ARG A 1 101 ? -11.750 -0.677 28.684 1.00 59.81 101 ARG A C 1
ATOM 82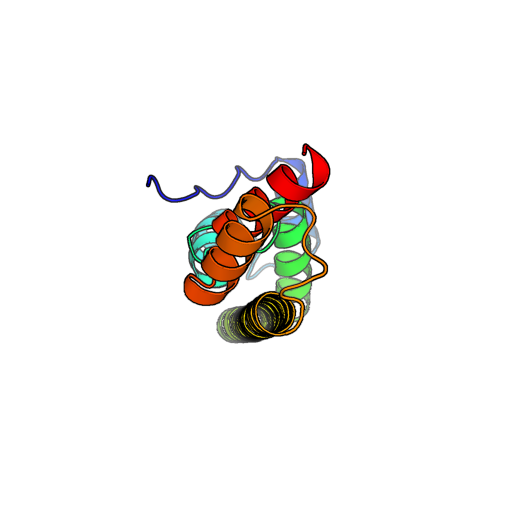0 O O . ARG A 1 101 ? -10.641 -0.149 28.710 1.00 59.81 101 ARG A O 1
ATOM 827 N N . PHE A 1 102 ? -12.743 -0.182 27.950 1.00 61.53 102 PHE A N 1
ATOM 828 C CA . PHE A 1 102 ? -12.565 1.092 27.254 1.00 61.53 102 PHE A CA 1
ATOM 829 C C . PHE A 1 102 ? -12.693 2.258 28.240 1.00 61.53 102 PHE A C 1
ATOM 831 O O . PHE A 1 102 ? -13.680 2.309 28.977 1.00 61.53 102 PHE A O 1
ATOM 838 N N . PRO A 1 103 ? -11.734 3.203 28.253 1.00 63.06 103 PRO A N 1
ATOM 839 C CA . PRO A 1 103 ? -11.708 4.300 29.219 1.00 63.06 103 PRO A CA 1
ATOM 840 C C . PRO A 1 103 ? -12.922 5.236 29.101 1.00 63.06 103 PRO A C 1
ATOM 842 O O . PRO A 1 103 ? -13.270 5.912 30.065 1.00 63.06 103 PRO A O 1
ATOM 845 N N . SER A 1 104 ? -13.617 5.251 27.955 1.00 69.12 104 SER A N 1
ATOM 846 C CA . SER A 1 104 ? -14.877 5.978 27.794 1.00 69.12 104 SER A CA 1
ATOM 847 C C . SER A 1 104 ? -15.809 5.349 26.750 1.00 69.12 104 SER A C 1
ATOM 849 O O . SER A 1 104 ? -15.392 4.608 25.855 1.00 69.12 104 SER A O 1
ATOM 851 N N . LYS A 1 105 ? -17.101 5.698 26.830 1.00 70.06 105 LYS A N 1
ATOM 852 C CA . LYS A 1 105 ? -18.112 5.336 25.822 1.00 70.06 105 LYS A CA 1
ATOM 853 C C . LYS A 1 105 ? -17.756 5.880 24.431 1.00 70.06 105 LYS A C 1
ATOM 855 O O . LYS A 1 105 ? -17.984 5.190 23.445 1.00 70.06 105 LYS A O 1
ATOM 860 N N . ALA A 1 106 ? -17.166 7.077 24.362 1.00 66.81 106 ALA A N 1
ATOM 861 C CA . ALA A 1 106 ? -16.761 7.706 23.105 1.00 66.81 106 ALA A CA 1
ATOM 862 C C . ALA A 1 106 ? -15.683 6.886 22.386 1.00 66.81 106 ALA A C 1
ATOM 864 O O . ALA A 1 106 ? -15.806 6.620 21.194 1.00 66.81 106 ALA A O 1
ATOM 865 N N . VAL A 1 107 ? -14.690 6.400 23.136 1.00 65.19 107 VAL A N 1
ATOM 866 C CA . VAL A 1 107 ? -13.631 5.533 22.610 1.00 65.19 107 VAL A CA 1
ATOM 867 C C . VAL A 1 107 ? -14.214 4.227 22.061 1.00 65.19 107 VAL A C 1
ATOM 869 O O . VAL A 1 107 ? -13.874 3.809 20.959 1.00 65.19 107 VAL A O 1
ATOM 872 N N . ARG A 1 108 ? -15.144 3.600 22.786 1.00 68.25 108 ARG A N 1
ATOM 873 C CA . ARG A 1 108 ? -15.809 2.372 22.326 1.00 68.25 108 ARG A CA 1
ATOM 874 C C . ARG A 1 108 ? -16.644 2.596 21.061 1.00 68.25 108 ARG A C 1
ATOM 876 O O . ARG A 1 108 ? -16.599 1.785 20.140 1.00 68.25 108 ARG A O 1
ATOM 883 N N . ASP A 1 109 ? -17.427 3.671 21.023 1.00 70.19 109 ASP A N 1
ATOM 884 C CA . ASP A 1 109 ? -18.294 3.981 19.884 1.00 70.19 109 ASP A CA 1
ATOM 885 C C . ASP A 1 109 ? -17.450 4.346 18.642 1.00 70.19 109 ASP A C 1
ATOM 887 O O . ASP A 1 109 ? -17.798 3.963 17.524 1.00 70.19 109 ASP A O 1
ATOM 891 N N . ALA A 1 110 ? -16.292 4.990 18.832 1.00 66.19 110 ALA A N 1
ATOM 892 C CA . ALA A 1 110 ? -15.301 5.200 17.781 1.00 66.19 110 ALA A CA 1
ATOM 893 C C . ALA A 1 110 ? -14.709 3.869 17.283 1.00 66.19 110 ALA A C 1
ATOM 895 O O . ALA A 1 110 ? -14.720 3.627 16.080 1.00 66.19 110 ALA A O 1
ATOM 896 N N . ALA A 1 111 ? -14.299 2.964 18.173 1.00 65.94 111 ALA A N 1
ATOM 897 C CA . ALA A 1 111 ? -13.764 1.650 17.807 1.00 65.94 111 ALA A CA 1
ATOM 898 C C . ALA A 1 111 ? -14.780 0.768 17.046 1.00 65.94 111 ALA A C 1
ATOM 900 O O . ALA A 1 111 ? -14.443 0.111 16.061 1.00 65.94 111 ALA A O 1
ATOM 901 N N . LEU A 1 112 ? -16.059 0.811 17.434 1.00 68.81 112 LEU A N 1
ATOM 902 C CA . LEU A 1 112 ? -17.149 0.168 16.689 1.00 68.81 112 LEU A CA 1
ATOM 903 C C . LEU A 1 112 ? -17.336 0.781 15.301 1.00 68.81 112 LEU A C 1
ATOM 905 O O . LEU A 1 112 ? -17.561 0.058 14.333 1.00 68.81 112 LEU A O 1
ATOM 909 N N . LYS A 1 113 ? -17.224 2.107 15.190 1.00 66.81 113 LYS A N 1
ATOM 910 C CA . LYS A 1 113 ? -17.329 2.817 13.914 1.00 66.81 113 LYS A CA 1
ATOM 911 C C . LYS A 1 113 ? -16.171 2.477 12.977 1.00 66.81 113 LYS A C 1
ATOM 913 O O . LYS A 1 113 ? -16.395 2.352 11.775 1.00 66.81 113 LYS A O 1
ATOM 918 N N . VAL A 1 114 ? -14.966 2.261 13.507 1.00 66.19 114 VAL A N 1
ATOM 919 C CA . VAL A 1 114 ? -13.842 1.672 12.759 1.00 66.19 114 VAL A CA 1
ATOM 920 C C . VAL A 1 114 ? -14.233 0.301 12.227 1.00 66.19 114 VAL A C 1
ATOM 922 O O . VAL A 1 114 ? -14.235 0.099 11.015 1.00 66.19 114 VAL A O 1
ATOM 925 N N . GLY A 1 115 ? -14.661 -0.586 13.130 1.00 62.81 115 GLY A N 1
ATOM 926 C CA . GLY A 1 115 ? -15.083 -1.950 12.822 1.00 62.81 115 GLY A CA 1
ATOM 927 C C . GLY A 1 115 ? -16.148 -2.052 11.728 1.00 62.81 115 GLY A C 1
ATOM 928 O O . GLY A 1 115 ? -16.069 -2.898 10.848 1.00 62.81 115 GLY A O 1
ATOM 929 N N . GLN A 1 116 ? -17.149 -1.172 11.777 1.00 65.50 116 GLN A N 1
ATOM 930 C CA . GLN A 1 116 ? -18.279 -1.163 10.843 1.00 65.50 116 GLN A CA 1
ATOM 931 C C . GLN A 1 116 ? -17.962 -0.501 9.504 1.00 65.50 116 GLN A C 1
ATOM 933 O O . GLN A 1 116 ? -18.581 -0.836 8.498 1.00 65.50 116 GLN A O 1
ATOM 938 N N . SER A 1 117 ? -17.058 0.479 9.493 1.00 63.16 117 SER A N 1
ATOM 939 C CA . SER A 1 117 ? -16.755 1.239 8.280 1.00 63.16 117 SER A CA 1
ATOM 940 C C . SER A 1 117 ? -15.617 0.645 7.460 1.00 63.16 117 SER A C 1
ATOM 942 O O . SER A 1 117 ? -15.523 0.974 6.281 1.00 63.16 117 SER A O 1
ATOM 944 N N . GLY A 1 118 ? -14.724 -0.155 8.060 1.00 53.62 118 GLY A N 1
ATOM 945 C CA . GLY A 1 118 ? -13.500 -0.598 7.376 1.00 53.62 118 GLY A CA 1
ATOM 946 C C . GLY A 1 118 ? -12.566 0.551 6.998 1.00 53.62 118 GLY A C 1
ATOM 947 O O . GLY A 1 118 ? -11.643 0.375 6.211 1.00 53.62 118 GLY A O 1
ATOM 948 N N . SER A 1 119 ? -12.827 1.757 7.507 1.00 58.34 119 SER A N 1
ATOM 949 C CA . SER A 1 119 ? -12.168 2.969 7.049 1.00 58.34 119 SER A CA 1
ATOM 950 C C . SER A 1 119 ? -10.946 3.278 7.904 1.00 58.34 119 SER A C 1
ATOM 952 O O . SER A 1 119 ? -11.058 3.531 9.105 1.00 58.34 119 SER A O 1
ATOM 954 N N . LEU A 1 120 ? -9.788 3.370 7.250 1.00 57.16 120 LEU A N 1
ATOM 955 C CA . LEU A 1 120 ? -8.531 3.838 7.844 1.00 57.16 120 LEU A CA 1
ATOM 956 C C . LEU A 1 120 ? -8.635 5.263 8.422 1.00 57.16 120 LEU A C 1
ATOM 958 O O . LEU A 1 120 ? -7.988 5.565 9.417 1.00 57.16 120 LEU A O 1
ATOM 962 N N . ASP A 1 121 ? -9.490 6.127 7.864 1.00 53.41 121 ASP A N 1
ATOM 963 C CA . ASP A 1 121 ? -9.789 7.465 8.407 1.00 53.41 121 ASP A CA 1
ATOM 964 C C . ASP A 1 121 ? -10.576 7.375 9.724 1.00 53.41 121 ASP A C 1
ATOM 966 O O . ASP A 1 121 ? -10.296 8.095 10.685 1.00 53.41 121 ASP A O 1
ATOM 970 N N . SER A 1 122 ? -11.518 6.432 9.807 1.00 57.88 122 SER A N 1
ATOM 971 C CA . SER A 1 122 ? -12.191 6.139 11.074 1.00 57.88 122 SER A CA 1
ATOM 972 C C . SER A 1 122 ? -11.204 5.564 12.091 1.00 57.88 122 SER A C 1
ATOM 974 O O . SER A 1 122 ? -11.266 5.943 13.260 1.00 57.88 122 SER A O 1
ATOM 976 N N . LEU A 1 123 ? -10.272 4.702 11.656 1.00 64.81 123 LEU A N 1
ATOM 977 C CA . LEU A 1 123 ? -9.224 4.126 12.507 1.00 64.81 123 LEU A CA 1
ATOM 978 C C . LEU A 1 123 ? -8.271 5.197 13.043 1.00 64.81 123 LEU A C 1
ATOM 980 O O . LEU A 1 123 ? -7.995 5.230 14.238 1.00 64.81 123 LEU A O 1
ATOM 984 N N . ALA A 1 124 ? -7.808 6.103 12.183 1.00 59.59 124 ALA A N 1
ATOM 985 C CA . ALA A 1 124 ? -6.913 7.189 12.560 1.00 59.59 124 ALA A CA 1
ATOM 986 C C . ALA A 1 124 ? -7.568 8.151 13.562 1.00 59.59 124 ALA A C 1
ATOM 988 O O . ALA A 1 124 ? -6.933 8.524 14.548 1.00 59.59 124 ALA A O 1
ATOM 989 N N . ARG A 1 125 ? -8.849 8.503 13.363 1.00 61.59 125 ARG A N 1
ATOM 990 C CA . ARG A 1 125 ? -9.604 9.299 14.347 1.00 61.59 125 ARG A CA 1
ATOM 991 C C . ARG A 1 125 ? -9.747 8.572 15.676 1.00 61.59 125 ARG A C 1
ATOM 993 O O . ARG A 1 125 ? -9.514 9.176 16.711 1.00 61.59 125 ARG A O 1
ATOM 1000 N N . PHE A 1 126 ? -10.053 7.276 15.649 1.00 65.00 126 PHE A N 1
ATOM 1001 C CA . PHE A 1 126 ? -10.110 6.468 16.864 1.00 65.00 126 PHE A CA 1
ATOM 1002 C C . PHE A 1 126 ? -8.776 6.475 17.625 1.00 65.00 126 PHE A C 1
ATOM 1004 O O . PHE A 1 126 ? -8.766 6.748 18.821 1.00 65.00 126 PHE A O 1
ATOM 1011 N N . VAL A 1 127 ? -7.651 6.231 16.947 1.00 64.75 127 VAL A N 1
ATOM 1012 C CA . VAL A 1 127 ? -6.319 6.244 17.575 1.00 64.75 127 VAL A CA 1
ATOM 1013 C C . VAL A 1 127 ? -5.991 7.625 18.151 1.00 64.75 127 VAL A C 1
ATOM 1015 O O . VAL A 1 127 ? -5.504 7.716 19.275 1.00 64.75 127 VAL A O 1
ATOM 1018 N N . TYR A 1 128 ? -6.299 8.701 17.425 1.00 62.25 128 TYR A N 1
ATOM 1019 C CA . TYR A 1 128 ? -6.097 10.069 17.904 1.00 62.25 128 TYR A CA 1
ATOM 1020 C C . TYR A 1 128 ? -6.938 10.384 19.150 1.00 62.25 128 TYR A C 1
ATOM 1022 O O . TYR A 1 128 ? -6.405 10.909 20.129 1.00 62.25 128 TYR A O 1
ATOM 1030 N N . ASP A 1 129 ? -8.223 10.025 19.139 1.00 61.69 129 ASP A N 1
ATOM 1031 C CA . ASP A 1 129 ? -9.148 10.254 20.254 1.00 61.69 129 ASP A CA 1
ATOM 1032 C C . ASP A 1 129 ? -8.784 9.408 21.488 1.00 61.69 129 ASP A C 1
ATOM 1034 O O . ASP A 1 129 ? -8.985 9.849 22.615 1.00 61.69 129 ASP A O 1
ATOM 1038 N N . VAL A 1 130 ? -8.216 8.211 21.291 1.00 62.91 130 VAL A N 1
ATOM 1039 C CA . VAL A 1 130 ? -7.687 7.353 22.369 1.00 62.91 130 VAL A CA 1
ATOM 1040 C C . VAL A 1 130 ? -6.419 7.922 22.997 1.00 62.91 130 VAL A C 1
ATOM 1042 O O . VAL A 1 130 ? -6.233 7.787 24.200 1.00 62.91 130 VAL A O 1
ATOM 1045 N N . ILE A 1 131 ? -5.526 8.505 22.196 1.00 56.53 131 ILE A N 1
ATOM 1046 C CA . ILE A 1 131 ? -4.246 9.049 22.678 1.00 56.53 131 ILE A CA 1
ATOM 1047 C C . ILE A 1 131 ? -4.432 10.427 23.329 1.00 56.53 131 ILE A C 1
ATOM 1049 O O . ILE A 1 131 ? -3.681 10.785 24.234 1.00 56.53 131 ILE A O 1
ATOM 1053 N N . SER A 1 132 ? -5.406 11.207 22.857 1.00 55.22 132 SER A N 1
ATOM 1054 C CA . SER A 1 132 ? -5.621 12.596 23.287 1.00 55.22 132 SER A CA 1
ATOM 1055 C C . SER A 1 132 ? -6.647 12.753 24.417 1.00 55.22 132 SER A C 1
ATOM 1057 O O . SER A 1 132 ? -6.820 13.870 24.909 1.00 55.22 132 SER A O 1
ATOM 1059 N N . GLY A 1 133 ? -7.359 11.681 24.781 1.00 50.69 133 GLY A N 1
ATOM 1060 C CA . GLY A 1 133 ? -8.368 11.646 25.849 1.00 50.69 133 GLY A CA 1
ATOM 1061 C C . GLY A 1 133 ? -7.856 10.998 27.124 1.00 50.69 133 GLY A C 1
ATOM 1062 O O . GLY A 1 133 ? -8.304 11.445 28.203 1.00 50.69 133 GLY A O 1
#

Radius of gyration: 18.48 Å; chains: 1; bounding box: 37×24×52 Å